Protein AF-A0A5U1AA88-F1 (afdb_monomer_lite)

Sequence (68 aa):
MLRFVKPGDIFCFKLDEDRYCFGRIITLMTVGHLSELFDIIKKPPGITELEISNARRIIEPIIVDTYS

InterPro domains:
  IPR029278 Immunity protein 26 [PF15428] (6-66)

Structure (mmCIF, N/CA/C/O backbone):
data_AF-A0A5U1AA88-F1
#
_entry.id   AF-A0A5U1AA88-F1
#
loop_
_atom_site.group_PDB
_atom_site.id
_atom_site.type_symbol
_atom_site.label_atom_id
_atom_site.label_alt_id
_atom_site.label_comp_id
_atom_site.label_asym_id
_atom_site.label_entity_id
_atom_site.label_seq_id
_atom_site.pdbx_PDB_ins_code
_atom_site.Cartn_x
_atom_site.Cartn_y
_atom_site.Cartn_z
_atom_site.occupancy
_atom_site.B_iso_or_equiv
_atom_site.auth_seq_id
_atom_site.auth_comp_id
_atom_site.auth_asym_id
_atom_site.auth_atom_id
_atom_site.pdbx_PDB_model_num
ATOM 1 N N . MET A 1 1 ? -4.005 15.364 -9.732 1.00 52.56 1 MET A N 1
ATOM 2 C CA . MET A 1 1 ? -3.376 14.528 -10.773 1.00 52.56 1 MET A CA 1
ATOM 3 C C . MET A 1 1 ? -2.259 13.730 -10.123 1.00 52.56 1 MET A C 1
ATOM 5 O O . MET A 1 1 ? -1.250 14.324 -9.767 1.00 52.56 1 MET A O 1
ATOM 9 N N . LEU A 1 2 ? -2.465 12.430 -9.896 1.00 63.19 2 LEU A N 1
ATOM 10 C CA . LEU A 1 2 ? -1.413 11.532 -9.418 1.00 63.19 2 LEU A CA 1
ATOM 11 C C . LEU A 1 2 ? -0.374 11.417 -10.538 1.00 63.19 2 LEU A C 1
ATOM 13 O O . LEU A 1 2 ? -0.646 10.835 -11.580 1.00 63.19 2 LEU A O 1
ATOM 17 N N . ARG A 1 3 ? 0.790 12.043 -10.380 1.00 67.50 3 ARG A N 1
ATOM 18 C CA . ARG A 1 3 ? 1.958 11.797 -11.236 1.00 67.50 3 ARG A CA 1
ATOM 19 C C . ARG A 1 3 ? 3.101 11.373 -10.325 1.00 67.50 3 ARG A C 1
ATOM 21 O O . ARG A 1 3 ? 3.197 11.893 -9.220 1.00 67.50 3 ARG A O 1
ATOM 28 N N . PHE A 1 4 ? 3.964 10.484 -10.814 1.00 83.62 4 PHE A N 1
ATOM 29 C CA . PHE A 1 4 ? 5.165 10.028 -10.103 1.00 83.62 4 PHE A CA 1
ATOM 30 C C . PHE A 1 4 ? 4.877 9.214 -8.839 1.00 83.62 4 PHE A C 1
ATOM 32 O O . PHE A 1 4 ? 5.422 9.525 -7.786 1.00 83.62 4 PHE A O 1
ATOM 39 N N . VAL A 1 5 ? 4.052 8.173 -8.961 1.00 90.50 5 VAL A N 1
ATOM 40 C CA . VAL A 1 5 ? 3.928 7.169 -7.899 1.00 90.50 5 VAL A CA 1
ATOM 41 C C . VAL A 1 5 ? 5.210 6.340 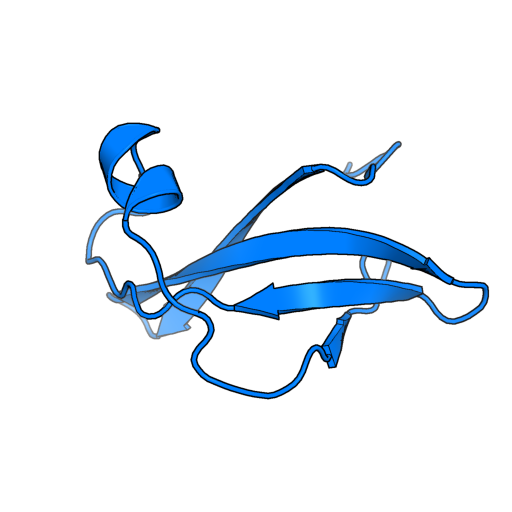-7.886 1.00 90.50 5 VAL A C 1
ATOM 43 O O . VAL A 1 5 ? 5.741 5.998 -8.946 1.00 90.50 5 VAL A O 1
ATOM 46 N N . LYS A 1 6 ? 5.761 6.095 -6.699 1.00 92.81 6 LYS A N 1
ATOM 47 C CA . LYS A 1 6 ? 7.086 5.499 -6.514 1.00 92.81 6 LYS A CA 1
ATOM 48 C C . LYS A 1 6 ? 7.049 4.360 -5.499 1.00 92.81 6 LYS A C 1
ATOM 50 O O . LYS A 1 6 ? 6.204 4.356 -4.606 1.00 92.81 6 LYS A O 1
ATOM 55 N N . PRO A 1 7 ? 8.004 3.418 -5.587 1.00 95.62 7 PRO A N 1
ATOM 56 C CA . PRO A 1 7 ? 8.259 2.464 -4.514 1.00 95.62 7 PRO A CA 1
ATOM 57 C C . PRO A 1 7 ? 8.387 3.170 -3.160 1.00 95.62 7 PRO A C 1
ATOM 59 O O . PRO A 1 7 ? 9.144 4.131 -3.029 1.00 95.62 7 PRO A O 1
ATOM 62 N N . GLY A 1 8 ? 7.654 2.681 -2.165 1.00 95.06 8 GLY A N 1
ATOM 63 C CA . GLY A 1 8 ? 7.589 3.252 -0.822 1.00 95.06 8 GLY A CA 1
ATOM 64 C C . GLY A 1 8 ? 6.402 4.182 -0.576 1.00 95.06 8 GLY A C 1
ATOM 65 O O . GLY A 1 8 ? 6.060 4.380 0.589 1.00 95.06 8 GLY A O 1
ATOM 66 N N . ASP A 1 9 ? 5.740 4.694 -1.619 1.00 95.25 9 ASP A N 1
ATOM 67 C CA . ASP A 1 9 ? 4.571 5.560 -1.446 1.00 95.25 9 ASP A CA 1
ATOM 68 C C . ASP A 1 9 ? 3.446 4.821 -0.715 1.00 95.25 9 ASP A C 1
ATOM 70 O O . ASP A 1 9 ? 3.129 3.665 -1.020 1.00 95.25 9 ASP A O 1
ATOM 74 N N . ILE A 1 10 ? 2.828 5.514 0.241 1.00 96.31 10 ILE A N 1
ATOM 75 C CA . ILE A 1 10 ? 1.675 5.029 0.997 1.00 96.31 10 ILE A CA 1
ATOM 76 C C . ILE A 1 10 ? 0.410 5.588 0.363 1.00 96.31 10 ILE A C 1
ATOM 78 O O . ILE A 1 10 ? 0.310 6.790 0.112 1.00 96.31 10 ILE A O 1
ATOM 82 N N . PHE A 1 11 ? -0.573 4.724 0.139 1.00 95.19 11 PHE A N 1
ATOM 83 C CA . PHE A 1 11 ? -1.867 5.116 -0.399 1.00 95.19 11 PHE A CA 1
ATOM 84 C C . PHE A 1 11 ? -3.007 4.722 0.539 1.00 95.19 11 PHE A C 1
ATOM 86 O O . PHE A 1 11 ? -2.894 3.810 1.359 1.00 95.19 11 PHE A O 1
ATOM 93 N N . CYS A 1 12 ? -4.116 5.443 0.399 1.00 95.62 12 CYS A N 1
ATOM 94 C CA . CYS A 1 12 ? -5.357 5.256 1.136 1.00 95.62 12 CYS A CA 1
ATOM 95 C C . CYS A 1 12 ? -6.485 5.043 0.124 1.00 95.62 12 CYS A C 1
ATOM 97 O O . CYS A 1 12 ? -6.546 5.749 -0.884 1.00 95.62 12 CYS A O 1
ATOM 99 N N . PHE A 1 13 ? -7.371 4.086 0.385 1.00 94.06 13 PHE A N 1
ATOM 100 C CA . PHE A 1 13 ? -8.535 3.814 -0.453 1.00 94.06 13 PHE A CA 1
ATOM 101 C C . PHE A 1 13 ? -9.773 3.555 0.400 1.00 94.06 13 PHE A C 1
ATOM 103 O O . PHE A 1 13 ? -9.693 3.038 1.515 1.00 94.06 13 PHE A O 1
ATOM 110 N N . LYS A 1 14 ? -10.931 3.950 -0.126 1.00 96.31 14 LYS A N 1
ATOM 111 C CA . LYS A 1 14 ? -12.222 3.789 0.541 1.00 96.31 14 LYS A CA 1
ATOM 112 C C . LYS A 1 14 ? -12.686 2.338 0.386 1.00 96.31 14 LYS A C 1
ATOM 114 O O . LYS A 1 14 ? -12.741 1.833 -0.732 1.00 96.31 14 LYS A O 1
ATOM 119 N N . LEU A 1 15 ? -12.993 1.678 1.499 1.00 95.19 15 LEU A N 1
ATOM 120 C CA . LEU A 1 15 ? -13.610 0.350 1.518 1.00 95.19 15 LEU A CA 1
ATOM 121 C C . LEU A 1 15 ? -15.134 0.464 1.398 1.00 95.19 15 LEU A C 1
ATOM 123 O O . LEU A 1 15 ? -15.756 -0.285 0.653 1.00 95.19 15 LEU A O 1
ATOM 127 N N . ASP A 1 16 ? -15.714 1.419 2.124 1.00 95.50 16 ASP A N 1
ATOM 128 C CA . ASP A 1 16 ? -17.122 1.818 2.070 1.00 95.50 16 ASP A CA 1
ATOM 129 C C . ASP A 1 16 ? -17.293 3.235 2.632 1.00 95.50 16 ASP A C 1
ATOM 131 O O . ASP A 1 16 ? -16.304 3.918 2.890 1.00 95.50 16 ASP A O 1
ATOM 135 N N . GLU A 1 17 ? -18.539 3.684 2.816 1.00 94.25 17 GLU A N 1
ATOM 136 C CA . GLU A 1 17 ? -18.884 5.042 3.254 1.00 94.25 17 GLU A CA 1
ATOM 137 C C . GLU A 1 17 ? -18.088 5.570 4.449 1.00 94.25 17 GLU A C 1
ATOM 139 O O . GLU A 1 17 ? -17.697 6.737 4.427 1.00 94.25 17 GLU A O 1
ATOM 144 N N . ASP A 1 18 ? -17.749 4.707 5.405 1.00 95.25 18 ASP A N 1
ATOM 145 C CA . ASP A 1 18 ? -17.141 5.114 6.669 1.00 95.25 18 ASP A CA 1
ATOM 146 C C . ASP A 1 18 ? -15.774 4.478 6.927 1.00 95.25 18 ASP A C 1
ATOM 148 O O . ASP A 1 18 ? -15.198 4.705 7.992 1.00 95.25 18 ASP A O 1
ATOM 152 N N . ARG A 1 19 ? -15.256 3.642 6.020 1.00 97.25 19 ARG A N 1
ATOM 153 C CA . ARG A 1 19 ? -14.030 2.867 6.257 1.00 97.25 19 ARG A CA 1
ATOM 154 C C . ARG A 1 19 ? -12.997 3.066 5.161 1.00 97.25 19 ARG A C 1
ATOM 156 O O . ARG A 1 19 ? -13.288 2.965 3.972 1.00 97.25 19 ARG A O 1
ATOM 163 N N . TYR A 1 20 ? -11.759 3.260 5.595 1.00 98.12 20 TYR A N 1
ATOM 164 C CA . TYR A 1 20 ? -10.579 3.417 4.760 1.00 98.12 20 TYR A CA 1
ATOM 165 C C . TYR A 1 20 ? -9.559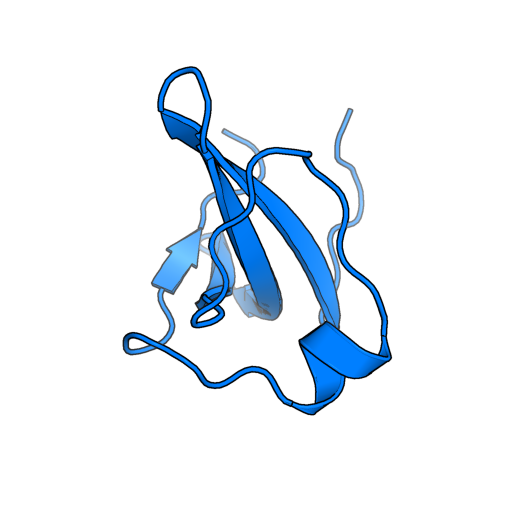 2.332 5.068 1.00 98.12 20 TYR A C 1
ATOM 167 O O . TYR A 1 20 ? -9.350 1.962 6.227 1.00 98.12 20 TYR A O 1
ATOM 175 N N . CYS A 1 21 ? -8.910 1.874 4.010 1.00 97.38 21 CYS A N 1
ATOM 176 C CA . CYS A 1 21 ? -7.819 0.920 4.029 1.00 97.38 21 CYS A CA 1
ATOM 177 C C . CYS A 1 21 ? -6.562 1.570 3.454 1.00 97.38 21 CYS A C 1
ATOM 179 O O . CYS A 1 21 ? -6.620 2.599 2.774 1.00 97.38 21 CYS A O 1
ATOM 181 N N . PHE A 1 22 ? -5.419 0.947 3.716 1.00 97.94 22 PHE A N 1
ATOM 182 C CA . PHE A 1 22 ? -4.120 1.510 3.382 1.00 97.94 22 PHE A CA 1
ATOM 183 C C . PHE A 1 22 ? -3.223 0.464 2.735 1.00 97.94 22 PHE A C 1
ATOM 185 O O . PHE A 1 22 ? -3.371 -0.738 2.965 1.00 97.94 22 PHE A O 1
ATOM 192 N N . GLY A 1 23 ? -2.276 0.932 1.937 1.00 97.31 23 GLY A N 1
ATOM 193 C CA . GLY A 1 23 ? -1.287 0.078 1.309 1.00 97.31 23 GLY A CA 1
ATOM 194 C C . GLY A 1 23 ? -0.025 0.834 0.939 1.00 97.31 23 GLY A C 1
ATOM 195 O O . GLY A 1 23 ? 0.069 2.051 1.118 1.00 97.31 23 GLY A O 1
ATOM 196 N N . ARG A 1 24 ? 0.949 0.093 0.420 1.00 97.31 24 ARG A N 1
ATOM 197 C CA . ARG A 1 24 ? 2.238 0.624 -0.019 1.00 97.31 24 ARG A CA 1
ATOM 198 C C . ARG A 1 24 ? 2.600 0.107 -1.395 1.00 97.31 24 ARG A C 1
ATOM 200 O O . ARG A 1 24 ? 2.451 -1.081 -1.681 1.00 97.31 24 ARG A O 1
ATOM 207 N N . ILE A 1 25 ? 3.136 0.999 -2.214 1.00 96.94 25 ILE A N 1
ATOM 208 C CA . ILE A 1 25 ? 3.726 0.652 -3.501 1.00 96.94 25 ILE A CA 1
ATOM 209 C C . ILE A 1 25 ? 5.051 -0.065 -3.251 1.00 96.94 25 ILE A C 1
ATOM 211 O O . ILE A 1 25 ? 5.969 0.495 -2.656 1.00 96.94 25 ILE A O 1
ATOM 215 N N . ILE A 1 26 ? 5.164 -1.307 -3.707 1.00 96.56 26 ILE A N 1
ATOM 216 C CA . ILE A 1 26 ? 6.395 -2.097 -3.604 1.00 96.56 26 ILE A CA 1
ATOM 217 C C . ILE A 1 26 ? 7.309 -1.783 -4.783 1.00 96.56 26 ILE A C 1
ATOM 219 O O . ILE A 1 26 ? 8.490 -1.510 -4.592 1.00 96.56 26 ILE A O 1
ATOM 223 N N . THR A 1 27 ? 6.782 -1.852 -6.006 1.00 95.50 27 THR A N 1
ATOM 224 C CA . THR A 1 27 ? 7.565 -1.611 -7.221 1.00 95.50 27 THR A CA 1
ATOM 225 C C . THR A 1 27 ? 6.686 -1.224 -8.408 1.00 95.50 27 THR A C 1
ATOM 227 O O . THR A 1 27 ? 5.486 -1.505 -8.432 1.00 95.50 27 THR A O 1
ATOM 230 N N . LEU A 1 28 ? 7.301 -0.590 -9.405 1.00 92.00 28 LEU A N 1
ATOM 231 C CA . LEU A 1 28 ? 6.689 -0.302 -10.698 1.00 92.00 28 LEU A CA 1
ATOM 232 C C . LEU A 1 28 ? 6.852 -1.509 -11.632 1.00 92.00 28 LEU A C 1
ATOM 234 O O . LEU A 1 28 ? 7.948 -2.047 -11.784 1.00 92.00 28 LEU A O 1
ATOM 238 N N . MET A 1 29 ? 5.766 -1.897 -12.293 1.00 88.31 29 MET A N 1
ATOM 239 C CA . MET A 1 29 ? 5.741 -2.893 -13.360 1.00 88.31 29 MET A CA 1
ATOM 240 C C . MET A 1 29 ? 5.168 -2.273 -14.639 1.00 88.31 29 MET A C 1
ATOM 242 O O . MET A 1 29 ? 4.481 -1.257 -14.604 1.00 88.31 29 MET A O 1
ATOM 246 N N . THR A 1 30 ? 5.404 -2.907 -15.789 1.00 85.88 30 THR A N 1
ATOM 247 C CA . THR A 1 30 ? 4.868 -2.439 -17.083 1.00 85.88 30 THR A CA 1
ATOM 248 C C . THR A 1 30 ? 3.337 -2.347 -17.099 1.00 85.88 30 THR A C 1
ATOM 250 O O . THR A 1 30 ? 2.782 -1.538 -17.829 1.00 85.88 30 THR A O 1
ATOM 253 N N . VAL A 1 31 ? 2.662 -3.168 -16.289 1.00 87.25 31 VAL A N 1
ATOM 254 C CA . VAL A 1 31 ? 1.196 -3.300 -16.232 1.00 87.25 31 VAL A CA 1
ATOM 255 C C . VAL A 1 31 ? 0.547 -2.544 -15.062 1.00 87.25 31 VAL A C 1
ATOM 257 O O . VAL A 1 31 ? -0.655 -2.663 -14.864 1.00 87.25 31 VAL A O 1
ATOM 260 N N . GLY A 1 32 ? 1.322 -1.806 -14.260 1.00 91.06 32 GLY A N 1
ATOM 261 C CA . GLY A 1 32 ? 0.826 -1.093 -13.077 1.00 91.06 32 GLY A CA 1
ATOM 262 C C . GLY A 1 32 ? 1.813 -1.128 -11.913 1.00 91.06 32 GLY A C 1
ATOM 263 O O . GLY A 1 32 ? 2.993 -1.429 -12.089 1.00 91.06 32 GLY A O 1
ATOM 264 N N . HIS A 1 33 ? 1.340 -0.842 -10.702 1.00 94.94 33 HIS A N 1
ATOM 265 C CA . HIS A 1 33 ? 2.175 -0.873 -9.502 1.00 94.94 33 HIS A CA 1
ATOM 266 C C . HIS A 1 33 ? 1.869 -2.093 -8.644 1.00 94.94 33 HIS A C 1
ATOM 268 O O . HIS A 1 33 ? 0.736 -2.293 -8.200 1.00 94.94 33 HIS A O 1
ATOM 274 N N . LEU A 1 34 ? 2.901 -2.888 -8.361 1.00 96.38 34 LEU A N 1
ATOM 275 C CA . LEU A 1 34 ? 2.791 -3.959 -7.384 1.00 96.38 34 LEU A CA 1
ATOM 276 C C . LEU A 1 34 ? 2.692 -3.339 -5.993 1.00 96.38 34 LEU A C 1
ATOM 278 O O . LEU A 1 34 ? 3.545 -2.539 -5.606 1.00 96.38 34 LEU A O 1
ATOM 282 N N . SER A 1 35 ? 1.666 -3.723 -5.250 1.00 97.00 35 SER A N 1
ATOM 283 C CA . SER A 1 35 ? 1.284 -3.078 -4.001 1.00 97.00 35 SER A CA 1
ATOM 284 C C . SER A 1 35 ? 0.966 -4.108 -2.930 1.00 97.00 35 SER A C 1
ATOM 286 O O . SER A 1 35 ? 0.400 -5.161 -3.217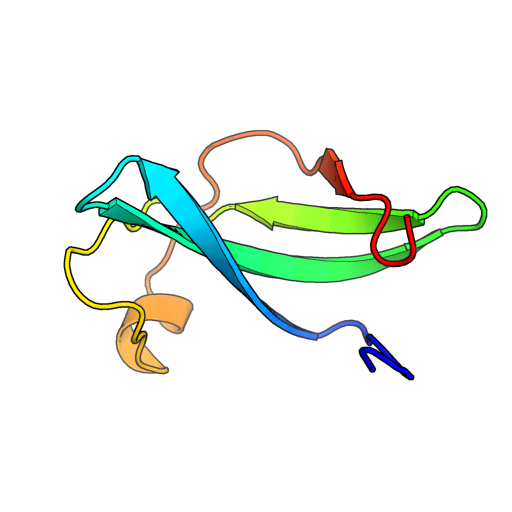 1.00 97.00 35 SER A O 1
ATOM 288 N N . GLU A 1 36 ? 1.289 -3.796 -1.680 1.00 97.62 36 GLU A N 1
ATOM 289 C CA . GLU A 1 36 ? 0.761 -4.524 -0.526 1.00 97.62 36 GLU A CA 1
ATOM 290 C C . GLU A 1 36 ? -0.348 -3.744 0.162 1.00 97.62 36 GLU A C 1
ATOM 292 O O . GLU A 1 36 ? -0.364 -2.514 0.135 1.00 97.62 36 GLU A O 1
ATOM 297 N N . LEU A 1 37 ? -1.246 -4.480 0.813 1.00 98.00 37 LEU A N 1
ATOM 298 C CA . LEU A 1 37 ? -2.324 -3.933 1.623 1.00 98.00 37 LEU A CA 1
ATOM 299 C C . LEU A 1 37 ? -2.048 -4.226 3.094 1.00 98.00 37 LEU A C 1
ATOM 301 O O . LEU A 1 37 ? -1.705 -5.358 3.446 1.00 98.00 37 LEU A O 1
ATOM 305 N N . PHE A 1 38 ? -2.209 -3.209 3.931 1.00 98.12 38 PHE A N 1
ATOM 306 C CA . PHE A 1 38 ? -2.033 -3.306 5.373 1.00 98.12 38 PHE A CA 1
ATOM 307 C C . PHE A 1 38 ? -3.278 -3.890 6.049 1.00 98.12 38 PHE A C 1
ATOM 309 O O . PHE A 1 38 ? -4.402 -3.688 5.590 1.00 98.12 38 PHE A O 1
ATOM 316 N N . ASP A 1 39 ? -3.095 -4.552 7.188 1.00 97.75 39 ASP A N 1
ATOM 317 C CA . ASP A 1 39 ? -4.149 -5.058 8.080 1.00 97.75 39 ASP A CA 1
ATOM 318 C C . ASP A 1 39 ? -4.789 -3.960 8.943 1.00 97.75 39 ASP A C 1
ATOM 320 O O . ASP A 1 39 ? -5.160 -4.174 10.096 1.00 97.75 39 ASP A O 1
ATOM 324 N N . ILE A 1 40 ? -4.942 -2.767 8.366 1.00 97.50 40 ILE A N 1
ATOM 325 C CA . ILE A 1 40 ? -5.405 -1.560 9.046 1.00 97.50 40 ILE A CA 1
ATOM 326 C C . ILE A 1 40 ? -6.658 -1.038 8.351 1.00 97.50 40 ILE A C 1
ATOM 328 O O . ILE A 1 40 ? -6.637 -0.698 7.168 1.00 97.50 40 ILE A O 1
ATOM 332 N N . ILE A 1 41 ? -7.736 -0.910 9.128 1.00 97.06 41 ILE A N 1
ATOM 333 C CA . ILE A 1 41 ? -9.003 -0.311 8.705 1.00 97.06 41 ILE A CA 1
ATOM 334 C C . ILE A 1 41 ? -9.334 0.823 9.670 1.00 97.06 41 ILE A C 1
ATOM 336 O O . ILE A 1 41 ? -9.370 0.619 10.8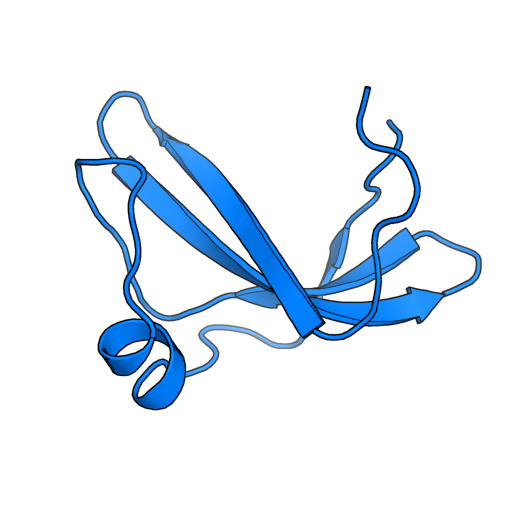86 1.00 97.06 41 ILE A O 1
ATOM 340 N N . LYS A 1 42 ? -9.590 2.024 9.146 1.00 97.38 42 LYS A N 1
ATOM 341 C CA . LYS A 1 42 ? -9.875 3.213 9.964 1.00 97.38 42 LYS A CA 1
ATOM 342 C C . LYS A 1 42 ? -11.100 3.956 9.467 1.00 97.38 42 LYS A C 1
ATOM 344 O O . LYS A 1 42 ? -11.417 3.928 8.286 1.00 97.38 42 LYS A O 1
ATOM 349 N N . LYS A 1 43 ? -11.760 4.661 10.389 1.00 96.19 43 LYS A N 1
ATOM 350 C CA . LYS A 1 43 ? -12.826 5.608 10.046 1.00 96.19 43 LYS A CA 1
ATOM 351 C C . LYS A 1 43 ? -12.302 6.880 9.366 1.00 96.19 43 LYS A C 1
ATOM 353 O O . LYS A 1 43 ? -12.833 7.257 8.330 1.00 96.19 43 LYS A O 1
ATOM 358 N N . PRO A 1 44 ? -11.264 7.555 9.898 1.00 95.50 44 PRO A N 1
ATOM 359 C CA . PRO A 1 44 ? -10.638 8.667 9.189 1.00 95.50 44 PRO A CA 1
ATOM 360 C C . PRO A 1 44 ? -9.587 8.183 8.168 1.00 95.50 44 PRO A C 1
ATOM 362 O O . PRO A 1 44 ? -8.885 7.204 8.442 1.00 95.50 44 PRO A O 1
ATOM 365 N N . PRO A 1 45 ? -9.383 8.909 7.050 1.00 94.75 45 PRO A N 1
ATOM 366 C CA . PRO A 1 45 ? -8.389 8.591 6.019 1.00 94.75 45 PRO A CA 1
ATOM 367 C C . PRO A 1 45 ? -6.963 9.028 6.414 1.00 94.75 45 PRO A C 1
ATOM 369 O O . PRO A 1 45 ? -6.262 9.675 5.641 1.00 94.75 45 PRO A O 1
ATOM 372 N N . GLY A 1 46 ? -6.535 8.713 7.639 1.00 95.56 46 GLY A N 1
ATOM 373 C CA . GLY A 1 46 ? -5.235 9.112 8.181 1.00 95.56 46 GLY A CA 1
ATOM 374 C C . GLY A 1 46 ? -4.499 7.947 8.833 1.00 95.56 46 GLY A C 1
ATOM 375 O O . GLY A 1 46 ? -5.076 7.221 9.645 1.00 95.56 46 GLY A O 1
ATOM 376 N N . ILE A 1 47 ? -3.215 7.804 8.514 1.00 96.81 47 ILE A N 1
ATOM 377 C CA . ILE A 1 47 ? -2.329 6.764 9.044 1.00 96.81 47 ILE A CA 1
ATOM 378 C C . ILE A 1 47 ? -1.011 7.383 9.519 1.00 96.81 47 ILE A C 1
ATOM 380 O O . ILE A 1 47 ? -0.552 8.383 8.970 1.00 96.81 47 ILE A O 1
ATOM 384 N N . THR A 1 48 ? -0.428 6.810 10.567 1.00 97.19 48 THR A N 1
ATOM 385 C CA . THR A 1 48 ? 0.834 7.246 11.176 1.00 97.19 48 THR A CA 1
ATOM 386 C C . THR A 1 48 ? 1.988 6.315 10.812 1.00 97.19 48 THR A C 1
ATOM 388 O O . THR A 1 48 ? 1.787 5.148 10.475 1.00 97.19 48 THR A O 1
ATOM 391 N N . GLU A 1 49 ? 3.223 6.799 10.942 1.00 96.19 49 GLU A N 1
ATOM 392 C CA . GLU A 1 49 ? 4.425 5.981 10.718 1.00 96.19 49 GLU A CA 1
ATOM 393 C C . GLU A 1 49 ? 4.509 4.775 11.663 1.00 96.19 49 GLU A C 1
ATOM 395 O O . GLU A 1 49 ? 4.942 3.697 11.255 1.00 96.19 49 GLU A O 1
ATOM 400 N N . LEU A 1 50 ? 4.057 4.930 12.914 1.00 97.38 50 LEU A N 1
ATOM 401 C CA . LEU A 1 50 ? 4.021 3.838 13.888 1.00 97.38 50 LEU A CA 1
ATOM 402 C C . LEU A 1 50 ? 3.036 2.743 13.463 1.00 97.38 50 LEU A C 1
ATOM 404 O O . LEU A 1 50 ? 3.342 1.559 13.587 1.00 97.38 50 LEU A O 1
ATOM 408 N N . GLU A 1 51 ? 1.868 3.127 12.948 1.00 97.56 51 GLU A N 1
ATOM 409 C CA . GLU A 1 51 ? 0.890 2.183 12.404 1.00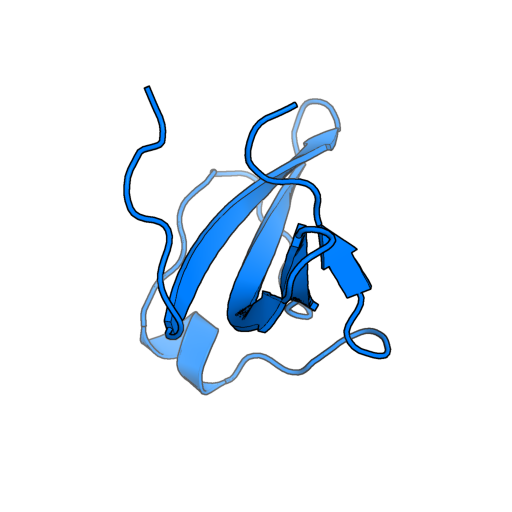 97.56 51 GLU A CA 1
ATOM 410 C C . GLU A 1 51 ? 1.461 1.446 11.185 1.00 97.56 51 GLU A C 1
ATOM 412 O O . GLU A 1 51 ? 1.395 0.224 11.142 1.00 97.56 51 GLU A O 1
ATOM 417 N N . ILE A 1 52 ? 2.107 2.155 10.251 1.00 96.62 52 ILE A N 1
ATOM 418 C CA . ILE A 1 52 ? 2.747 1.547 9.069 1.00 96.62 52 ILE A CA 1
ATOM 419 C C . ILE A 1 52 ? 3.853 0.567 9.477 1.00 96.62 52 ILE A C 1
ATOM 421 O O . ILE A 1 52 ? 3.956 -0.520 8.916 1.00 96.62 52 ILE A O 1
ATOM 425 N N . SER A 1 53 ? 4.673 0.932 10.463 1.00 96.00 53 SER A N 1
ATOM 426 C CA . SER A 1 53 ? 5.804 0.108 10.912 1.00 96.00 53 SER A CA 1
ATOM 427 C C . SER A 1 53 ? 5.363 -1.195 11.583 1.00 96.00 53 SER A C 1
ATOM 429 O O . SER A 1 53 ? 6.100 -2.177 11.554 1.00 96.00 53 SER A O 1
ATOM 431 N N . ASN A 1 54 ? 4.168 -1.210 12.180 1.00 97.06 54 ASN A N 1
ATOM 432 C CA . ASN A 1 54 ? 3.585 -2.391 12.819 1.00 97.06 54 ASN A CA 1
ATOM 433 C C . ASN A 1 54 ? 2.586 -3.136 11.921 1.00 97.06 54 ASN A C 1
ATOM 435 O O . ASN A 1 54 ? 2.119 -4.212 12.302 1.00 97.06 54 ASN A O 1
ATOM 439 N N . ALA A 1 55 ? 2.253 -2.573 10.758 1.00 96.50 55 ALA A N 1
ATOM 440 C CA . ALA A 1 55 ? 1.302 -3.152 9.828 1.00 96.50 55 ALA A CA 1
ATOM 441 C C . ALA A 1 55 ? 1.803 -4.487 9.277 1.00 96.50 55 ALA A C 1
ATOM 443 O O . ALA A 1 55 ? 2.985 -4.669 8.968 1.00 96.50 55 ALA A O 1
ATOM 444 N N . ARG A 1 56 ? 0.871 -5.415 9.084 1.00 96.81 56 ARG A N 1
ATOM 445 C CA . ARG A 1 56 ? 1.103 -6.671 8.379 1.00 96.81 56 ARG A CA 1
ATOM 446 C C . ARG A 1 56 ? 0.384 -6.652 7.049 1.00 96.81 56 ARG A C 1
ATOM 448 O O . ARG A 1 56 ? -0.619 -5.972 6.850 1.00 96.81 56 ARG A O 1
ATOM 455 N N . ARG A 1 57 ? 0.902 -7.449 6.126 1.00 96.38 57 ARG A N 1
ATOM 456 C CA . ARG A 1 57 ? 0.260 -7.671 4.841 1.00 96.38 57 ARG A CA 1
ATOM 457 C C . ARG A 1 57 ? -0.920 -8.635 5.004 1.00 96.38 57 ARG A C 1
ATOM 459 O O . ARG A 1 57 ? -0.732 -9.718 5.551 1.00 96.38 57 ARG A O 1
ATOM 466 N N . ILE A 1 58 ? -2.101 -8.271 4.496 1.00 96.38 58 ILE A N 1
ATOM 467 C CA . ILE A 1 58 ? -3.308 -9.123 4.592 1.00 96.38 58 ILE A CA 1
ATOM 468 C C . ILE A 1 58 ? -3.416 -10.195 3.504 1.00 96.38 58 ILE A C 1
ATOM 470 O O . ILE A 1 58 ? -3.981 -11.256 3.749 1.00 96.38 58 ILE A O 1
ATOM 474 N N . ILE A 1 59 ? -2.903 -9.918 2.305 1.00 95.06 59 ILE A N 1
ATOM 475 C CA . ILE A 1 59 ? -2.989 -10.790 1.124 1.00 95.06 59 ILE A CA 1
ATOM 476 C C . ILE A 1 59 ? -1.693 -10.720 0.325 1.00 95.06 59 ILE A C 1
ATOM 478 O O . ILE A 1 59 ? -0.896 -9.809 0.525 1.00 95.06 59 ILE A O 1
ATOM 482 N N . GLU A 1 60 ? -1.471 -11.642 -0.609 1.00 97.00 60 GLU A N 1
ATOM 483 C CA . GLU A 1 60 ? -0.342 -11.515 -1.534 1.00 97.00 60 GLU A CA 1
ATOM 484 C C . GLU A 1 60 ? -0.380 -10.178 -2.298 1.00 97.00 60 GLU A C 1
ATOM 486 O O . GLU A 1 60 ? -1.467 -9.657 -2.557 1.00 97.00 60 GLU A O 1
ATOM 491 N N . PRO A 1 61 ? 0.784 -9.590 -2.640 1.00 95.88 61 PRO A N 1
ATOM 492 C CA . PRO A 1 61 ? 0.831 -8.328 -3.363 1.00 95.88 61 PRO A CA 1
ATOM 493 C C . PRO A 1 61 ? -0.002 -8.349 -4.640 1.00 95.88 61 PRO A C 1
ATOM 495 O O . PRO A 1 61 ? 0.055 -9.298 -5.419 1.00 95.88 61 PRO A O 1
ATOM 498 N N . ILE A 1 62 ? -0.731 -7.263 -4.871 1.00 95.88 62 ILE A N 1
ATOM 499 C CA . ILE A 1 62 ? -1.618 -7.107 -6.021 1.00 95.88 62 ILE A CA 1
ATOM 500 C C . ILE A 1 62 ? -1.093 -6.029 -6.958 1.00 95.88 62 ILE A C 1
ATOM 502 O O . ILE A 1 62 ? -0.420 -5.088 -6.536 1.00 95.88 62 ILE A O 1
ATOM 506 N N . ILE A 1 63 ? -1.418 -6.154 -8.240 1.00 95.00 63 ILE A N 1
ATOM 507 C CA . ILE A 1 63 ? -1.158 -5.099 -9.216 1.00 95.00 63 ILE A CA 1
ATOM 508 C C . ILE A 1 63 ? -2.324 -4.119 -9.157 1.00 95.00 63 ILE A C 1
ATOM 510 O O . ILE A 1 63 ? -3.475 -4.498 -9.361 1.00 95.00 63 ILE A O 1
ATOM 514 N N . VAL A 1 64 ? -2.006 -2.859 -8.881 1.00 92.56 64 VAL A N 1
ATOM 515 C CA . VAL A 1 64 ? -2.952 -1.748 -8.924 1.00 92.56 64 VAL A CA 1
ATOM 516 C C . VAL A 1 64 ? -2.642 -0.917 -10.157 1.00 92.56 64 VAL A C 1
ATOM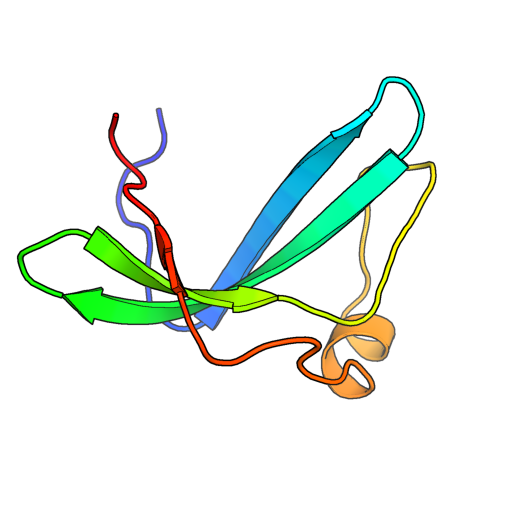 518 O O . VAL A 1 64 ? -1.533 -0.392 -10.305 1.00 92.56 64 VAL A O 1
ATOM 521 N N . ASP A 1 65 ? -3.630 -0.774 -11.034 1.00 90.44 65 ASP A N 1
ATOM 522 C CA . ASP A 1 65 ? -3.564 0.223 -12.092 1.00 90.44 65 ASP A CA 1
ATOM 523 C C . ASP A 1 65 ? -3.811 1.607 -11.482 1.00 90.44 65 ASP A C 1
ATOM 525 O O . ASP A 1 65 ? -4.899 1.923 -11.012 1.00 90.44 65 ASP A O 1
ATOM 529 N N . THR A 1 66 ? -2.750 2.403 -11.392 1.00 83.12 66 THR A N 1
ATOM 530 C CA . THR A 1 66 ? -2.737 3.656 -10.622 1.00 83.12 66 THR A CA 1
ATOM 531 C C . THR A 1 66 ? -3.108 4.880 -11.462 1.00 83.12 66 THR A C 1
ATOM 533 O O . THR A 1 66 ? -3.225 5.977 -10.915 1.00 83.12 66 THR A O 1
ATOM 536 N N . TYR A 1 67 ? -3.253 4.715 -12.780 1.00 81.69 67 TYR A N 1
ATOM 537 C CA . TYR A 1 67 ? -3.490 5.819 -13.716 1.00 81.69 67 TYR A CA 1
ATOM 538 C C . TYR A 1 67 ? -4.776 5.676 -14.540 1.00 81.69 67 TYR A C 1
ATOM 540 O O . TYR A 1 67 ? -5.008 6.515 -15.415 1.00 81.69 67 TYR A O 1
ATOM 548 N N . SER A 1 68 ? -5.586 4.658 -14.246 1.00 79.19 68 SER A N 1
ATOM 549 C CA . SER A 1 68 ? -6.940 4.483 -14.784 1.00 79.19 68 SER A CA 1
ATOM 550 C C . SER A 1 68 ? -8.002 5.257 -14.005 1.00 79.19 68 SER A C 1
ATOM 552 O O . SER A 1 68 ? -7.765 5.592 -12.820 1.00 79.19 68 SER A O 1
#

Radius of gyration: 11.9 Å; chains: 1; bounding box: 27×26×31 Å

pLDDT: mean 93.13, std 8.09, range [52.56, 98.12]

Secondary structure (DSSP, 8-state):
------TT-EEEEEEETTEEEEEEEEEEETTEEEEEEEEEEESSS---HHHHHH--B-SS-EEE-S--

Organism: Salmonella enterica (NCBI:txid28901)

Foldseek 3Di:
DDDDQAFFDKDWDDPDDQKIWIKTFHHDDPQATFIFTWPDIHRDRDDDPVSVVPTDGPDHTDGDHPPD